Protein AF-A0A4Y2SAS2-F1 (afdb_monomer_lite)

pLDDT: mean 81.96, std 15.81, range [32.41, 96.94]

Foldseek 3Di:
DDDDDDPDDQDFAWDWDWDQDPVVRDIDIDTQDGHHQDVHALVNVLVVVVVSCVSSVHDLLPAAADADADADRVVSNQVVNQVVCCVPPVGGYDPPDYDVVVVVVVVVD

Secondary structure (DSSP, 8-state):
----------PPEEEEEEEEETTTTEEEEEEEEEE--SS--HHHHHHHHHHHHHHTT--GGG------SSSSHHHHHHHHHHHHHHHHHS-------S-HHHHHHHH--

Structure (mmCIF, N/CA/C/O backbone):
data_AF-A0A4Y2SAS2-F1
#
_entry.id   AF-A0A4Y2SAS2-F1
#
loop_
_atom_site.group_PDB
_atom_site.id
_atom_site.type_symbol
_atom_site.label_atom_id
_atom_site.label_alt_id
_atom_site.label_comp_id
_atom_site.label_asym_id
_atom_site.label_entity_id
_atom_site.label_seq_id
_atom_site.pdbx_PDB_ins_code
_atom_site.Cartn_x
_atom_site.Cartn_y
_atom_site.Cartn_z
_atom_site.occupancy
_atom_site.B_iso_or_equiv
_atom_site.auth_seq_id
_atom_site.auth_comp_id
_atom_site.auth_asym_id
_atom_site.auth_atom_id
_atom_site.pdbx_PDB_model_num
ATOM 1 N N . MET A 1 1 ? 8.494 13.820 -27.675 1.00 32.41 1 MET A N 1
ATOM 2 C CA . MET A 1 1 ? 8.235 15.275 -27.655 1.00 32.41 1 MET A CA 1
ATOM 3 C C . MET A 1 1 ? 8.655 15.789 -26.285 1.00 32.41 1 MET A C 1
ATOM 5 O O . MET A 1 1 ? 8.103 15.349 -25.287 1.00 32.41 1 MET A O 1
ATOM 9 N N . CYS A 1 2 ? 9.729 16.574 -26.240 1.00 35.84 2 CYS A N 1
ATOM 10 C CA . CYS A 1 2 ? 10.404 17.017 -25.019 1.00 35.84 2 CYS A CA 1
ATOM 11 C C . CYS A 1 2 ? 9.508 18.022 -24.269 1.00 35.84 2 CYS A C 1
ATOM 13 O O . CYS A 1 2 ? 9.176 19.064 -24.837 1.00 35.84 2 CYS A O 1
ATOM 15 N N . ARG A 1 3 ? 9.069 17.718 -23.038 1.00 39.78 3 ARG A N 1
ATOM 16 C CA . ARG A 1 3 ? 8.361 18.700 -22.203 1.00 39.78 3 ARG A CA 1
ATOM 17 C C . ARG A 1 3 ? 9.395 19.616 -21.551 1.00 39.78 3 ARG A C 1
ATOM 19 O O . ARG A 1 3 ? 10.254 19.171 -20.802 1.00 39.78 3 ARG A O 1
ATOM 26 N N . SER A 1 4 ? 9.287 20.887 -21.921 1.00 39.34 4 SER A N 1
ATOM 27 C CA . SER A 1 4 ? 9.983 22.049 -21.376 1.00 39.34 4 SER A CA 1
ATOM 28 C C . SER A 1 4 ? 10.043 22.021 -19.844 1.00 39.34 4 SER A C 1
ATOM 30 O O . SER A 1 4 ? 9.022 21.832 -19.183 1.00 39.34 4 SER A O 1
ATOM 32 N N . LEU A 1 5 ? 11.255 22.218 -19.315 1.00 47.59 5 LEU A N 1
ATOM 33 C CA . LEU A 1 5 ? 11.552 22.447 -17.904 1.00 47.59 5 LEU A CA 1
ATOM 34 C C . LEU A 1 5 ? 10.878 23.752 -17.461 1.00 47.59 5 LEU A C 1
ATOM 36 O O . LEU A 1 5 ? 11.395 24.842 -17.707 1.00 47.59 5 LEU A O 1
ATOM 40 N N . ARG A 1 6 ? 9.712 23.645 -16.822 1.00 41.38 6 ARG A N 1
ATOM 41 C CA . ARG A 1 6 ? 9.220 24.697 -15.932 1.00 41.38 6 ARG A CA 1
ATOM 42 C C . ARG A 1 6 ? 9.882 24.500 -14.571 1.00 41.38 6 ARG A C 1
ATOM 44 O O . ARG A 1 6 ? 9.979 23.373 -14.097 1.00 41.38 6 ARG A O 1
ATOM 51 N N . ASN A 1 7 ? 10.340 25.599 -13.973 1.00 42.47 7 ASN A N 1
ATOM 52 C CA . ASN A 1 7 ? 10.694 25.707 -12.554 1.00 42.47 7 ASN A CA 1
ATOM 53 C C . ASN A 1 7 ? 9.432 25.483 -11.699 1.00 42.47 7 ASN A C 1
ATOM 55 O O . ASN A 1 7 ? 8.890 26.416 -11.112 1.00 42.47 7 ASN A O 1
ATOM 59 N N . GLU A 1 8 ? 8.922 24.261 -11.690 1.00 46.88 8 GLU A N 1
ATOM 60 C CA . GLU A 1 8 ? 7.889 23.801 -10.772 1.00 46.88 8 GLU A CA 1
ATOM 61 C C . GLU A 1 8 ? 8.618 23.046 -9.658 1.00 46.88 8 GLU A C 1
ATOM 63 O O . GLU A 1 8 ? 9.497 22.222 -9.926 1.00 46.88 8 GLU A O 1
ATOM 68 N N . SER A 1 9 ? 8.319 23.377 -8.401 1.00 53.09 9 SER A N 1
ATOM 69 C CA . SER A 1 9 ? 8.671 22.509 -7.281 1.00 53.09 9 SER A CA 1
ATOM 70 C C . SER A 1 9 ? 8.198 21.101 -7.628 1.00 53.09 9 SER A C 1
ATOM 72 O O . SER A 1 9 ? 7.032 20.909 -7.959 1.00 53.09 9 SER A O 1
ATOM 74 N N . VAL A 1 10 ? 9.112 20.132 -7.638 1.00 61.19 10 VAL A N 1
ATOM 75 C CA . VAL A 1 10 ? 8.725 18.736 -7.838 1.00 61.19 10 VAL A CA 1
ATOM 76 C C . VAL A 1 10 ? 7.971 18.329 -6.579 1.00 61.19 10 VAL A C 1
ATOM 78 O O . VAL A 1 10 ? 8.577 18.220 -5.513 1.00 61.19 10 VAL A O 1
ATOM 81 N N . ASP A 1 11 ? 6.653 18.198 -6.692 1.00 73.88 11 ASP A N 1
ATOM 82 C CA . ASP A 1 11 ? 5.816 17.769 -5.580 1.00 73.88 11 ASP A CA 1
ATOM 83 C C . ASP A 1 11 ? 6.041 16.269 -5.322 1.00 73.88 11 ASP A C 1
ATOM 85 O O . ASP A 1 11 ? 6.138 15.491 -6.276 1.00 73.88 11 ASP A O 1
ATOM 89 N N . PRO A 1 12 ? 6.157 15.844 -4.053 1.00 82.00 12 PRO A N 1
ATOM 90 C CA . PRO A 1 12 ? 6.385 14.447 -3.710 1.00 82.00 12 PRO A CA 1
ATOM 91 C C . PRO A 1 12 ? 5.161 13.588 -4.042 1.00 82.00 12 PRO A C 1
ATOM 93 O O . PRO A 1 12 ? 4.017 14.018 -3.883 1.00 82.00 12 PRO A O 1
ATOM 96 N N . ASP A 1 13 ? 5.399 12.339 -4.436 1.00 84.12 13 ASP A N 1
ATOM 97 C CA . ASP A 1 13 ? 4.346 11.390 -4.776 1.00 84.12 13 ASP A CA 1
ATOM 98 C C . ASP A 1 13 ? 3.534 11.024 -3.525 1.00 84.12 13 ASP A C 1
ATOM 100 O O . ASP A 1 13 ? 4.096 10.495 -2.555 1.00 84.12 13 ASP A O 1
ATOM 104 N N . PRO A 1 14 ? 2.216 11.292 -3.501 1.00 87.69 14 PRO A N 1
ATOM 105 C CA . PRO A 1 14 ? 1.410 11.078 -2.315 1.00 87.69 14 PRO A CA 1
ATOM 106 C C . PRO A 1 14 ? 1.008 9.609 -2.167 1.00 87.69 14 PRO A C 1
ATOM 108 O O . PRO A 1 14 ? 0.551 8.942 -3.096 1.00 87.69 14 PRO A O 1
ATOM 111 N N . ILE A 1 15 ? 1.097 9.120 -0.938 1.00 88.88 15 ILE A N 1
ATOM 112 C CA . ILE A 1 15 ? 0.632 7.806 -0.520 1.00 88.88 15 ILE A CA 1
ATOM 113 C C . ILE A 1 15 ? -0.680 8.001 0.235 1.00 88.88 15 ILE A C 1
ATOM 115 O O . ILE A 1 15 ? -0.786 8.767 1.199 1.00 88.88 15 ILE A O 1
ATOM 119 N N . HIS A 1 16 ? -1.697 7.273 -0.211 1.00 91.38 16 HIS A N 1
ATOM 120 C CA . HIS A 1 16 ? -3.029 7.292 0.372 1.00 91.38 16 HIS A CA 1
ATOM 121 C C . HIS A 1 16 ? -3.465 5.892 0.782 1.00 91.38 16 HIS A C 1
ATOM 123 O O . HIS A 1 16 ? -3.176 4.910 0.096 1.00 91.38 16 HIS A O 1
ATOM 129 N N . VAL A 1 17 ? -4.262 5.819 1.843 1.00 92.44 17 VAL A N 1
ATOM 130 C CA . VAL A 1 17 ? -5.016 4.615 2.199 1.00 92.44 17 VAL A CA 1
ATOM 131 C C . VAL A 1 17 ? -6.488 4.820 1.906 1.00 92.44 17 VAL A C 1
ATOM 133 O O . VAL A 1 17 ? -7.024 5.915 2.075 1.00 92.44 17 VAL A O 1
ATOM 136 N N . ARG A 1 18 ? -7.140 3.752 1.448 1.00 93.38 18 ARG A N 1
ATOM 137 C CA . ARG A 1 18 ? -8.584 3.711 1.240 1.00 93.38 18 ARG A CA 1
ATOM 138 C C . ARG A 1 18 ? -9.200 2.618 2.080 1.00 93.38 18 ARG A C 1
ATOM 140 O O . ARG A 1 18 ? -8.688 1.502 2.104 1.00 93.38 18 ARG A O 1
ATOM 147 N N . PHE A 1 19 ? -10.302 2.943 2.734 1.00 93.31 19 PHE A N 1
ATOM 148 C CA . PHE A 1 19 ? -11.031 2.019 3.587 1.00 93.31 19 PHE A CA 1
ATOM 149 C C . PHE A 1 19 ? -12.526 2.326 3.545 1.00 93.31 19 PHE A C 1
ATOM 151 O O . PHE A 1 19 ? -12.947 3.421 3.173 1.00 93.31 19 PHE A O 1
ATOM 158 N N . TRP A 1 20 ? -13.326 1.330 3.905 1.00 95.06 20 TRP A N 1
ATOM 159 C CA . TRP A 1 20 ? -14.757 1.499 4.104 1.00 95.06 20 TRP A CA 1
ATOM 160 C C . TRP A 1 20 ? -15.010 2.110 5.485 1.00 95.06 20 TRP A C 1
ATOM 162 O O . TRP A 1 20 ? -14.612 1.519 6.491 1.00 95.06 20 TRP A O 1
ATOM 172 N N . ASN A 1 21 ? -15.644 3.281 5.542 1.00 95.25 21 ASN A N 1
ATOM 173 C CA . ASN A 1 21 ? -16.072 3.902 6.790 1.00 95.25 21 ASN A CA 1
ATOM 174 C C . ASN A 1 21 ? -17.513 3.466 7.094 1.00 95.25 21 ASN A C 1
ATOM 176 O O . ASN A 1 21 ? -18.449 3.864 6.403 1.00 95.25 21 ASN A O 1
ATOM 180 N N . CYS A 1 22 ? -17.690 2.649 8.135 1.00 96.00 22 CYS A N 1
ATOM 181 C CA . CYS A 1 22 ? -19.001 2.127 8.519 1.00 96.00 22 CYS A CA 1
ATOM 182 C C . CYS A 1 22 ? -19.955 3.198 9.066 1.00 96.00 22 CYS A C 1
ATOM 184 O O . CYS A 1 22 ? -21.163 3.034 8.942 1.00 96.00 22 CYS A O 1
ATOM 186 N N . GLU A 1 23 ? -19.437 4.266 9.673 1.00 96.94 23 GLU A N 1
ATOM 187 C CA . GLU A 1 23 ? -20.258 5.330 10.266 1.00 96.94 23 GLU A CA 1
ATOM 188 C C . GLU A 1 23 ? -20.874 6.217 9.184 1.00 96.94 23 GLU A C 1
ATOM 190 O O . GLU A 1 23 ? -22.044 6.582 9.262 1.00 96.94 23 GLU A O 1
ATOM 195 N N . LEU A 1 24 ? -20.089 6.522 8.151 1.00 96.62 24 LEU A N 1
ATOM 196 C CA . LEU A 1 24 ? -20.512 7.350 7.021 1.00 96.62 24 LEU A CA 1
ATOM 197 C C . LEU A 1 24 ? -21.089 6.527 5.859 1.00 96.62 24 LEU A C 1
ATOM 199 O O . LEU A 1 24 ? -21.666 7.092 4.935 1.00 96.62 24 LEU A O 1
ATOM 203 N N . ASN A 1 25 ? -20.963 5.197 5.919 1.00 96.06 25 ASN A N 1
ATOM 204 C CA . ASN A 1 25 ? -21.408 4.252 4.894 1.00 96.06 25 ASN A CA 1
ATOM 205 C C . ASN A 1 25 ? -20.828 4.563 3.497 1.00 96.06 25 ASN A C 1
ATOM 207 O O . ASN A 1 25 ? -21.524 4.501 2.482 1.00 96.06 25 ASN A O 1
ATOM 211 N N . GLU A 1 26 ? -19.540 4.909 3.451 1.00 96.81 26 GLU A N 1
ATOM 212 C CA . GLU A 1 26 ? -18.840 5.318 2.230 1.00 96.81 26 GLU A CA 1
ATOM 213 C C . GLU A 1 26 ? -17.370 4.872 2.216 1.00 96.81 26 GLU A C 1
ATOM 215 O O . GLU A 1 26 ? -16.777 4.525 3.242 1.00 96.81 26 GLU A O 1
ATOM 220 N N . ILE A 1 27 ? -16.751 4.906 1.032 1.00 94.38 27 ILE A N 1
ATOM 221 C CA . ILE A 1 27 ? -15.300 4.735 0.898 1.00 94.38 27 ILE A CA 1
ATOM 222 C C . ILE A 1 27 ? -14.628 6.062 1.224 1.00 94.38 27 ILE A C 1
ATOM 224 O O . ILE A 1 27 ? -14.862 7.059 0.545 1.00 94.38 27 ILE A O 1
ATOM 228 N N . GLN A 1 28 ? -13.710 6.040 2.183 1.00 95.69 28 GLN A N 1
ATOM 229 C CA . GLN A 1 28 ? -12.862 7.183 2.487 1.00 95.69 28 GLN A CA 1
ATOM 230 C C . GLN A 1 28 ? -11.442 6.976 1.987 1.00 95.69 28 GLN A C 1
ATOM 232 O O . GLN A 1 28 ? -10.940 5.852 1.899 1.00 95.69 28 GLN A O 1
ATOM 237 N N . GLN A 1 29 ? -10.798 8.090 1.652 1.00 94.00 29 GLN A N 1
ATOM 238 C CA . GLN A 1 29 ? -9.392 8.147 1.291 1.00 94.00 29 GLN A CA 1
ATOM 239 C C . GLN A 1 29 ? -8.679 9.118 2.227 1.00 94.00 29 GLN A C 1
ATOM 241 O O . GLN A 1 29 ? -9.065 10.279 2.333 1.00 94.00 29 GLN A O 1
ATOM 246 N N . SER A 1 30 ? -7.611 8.653 2.866 1.00 93.12 30 SER A N 1
ATOM 247 C CA . SER A 1 30 ? -6.798 9.467 3.767 1.00 93.12 30 SER A CA 1
ATOM 248 C C . SER A 1 30 ? -5.361 9.511 3.274 1.00 93.12 30 SER A C 1
ATOM 250 O O . SER A 1 30 ? -4.794 8.498 2.867 1.00 93.12 30 SER A O 1
ATOM 252 N N . TYR A 1 31 ? -4.782 10.707 3.278 1.00 92.44 31 TYR A N 1
ATOM 253 C CA . TYR A 1 31 ? -3.362 10.917 3.027 1.00 92.44 31 TYR A CA 1
ATOM 254 C C . TYR A 1 31 ? -2.537 10.402 4.210 1.00 92.44 31 TYR A C 1
ATOM 256 O O . TYR A 1 31 ? -2.872 10.690 5.358 1.00 92.44 31 TYR A O 1
ATOM 264 N N . VAL A 1 32 ? -1.478 9.638 3.932 1.00 91.50 32 VAL A N 1
ATOM 265 C CA . VAL A 1 32 ? -0.604 9.058 4.972 1.00 91.50 32 VAL A CA 1
ATOM 266 C C . VAL A 1 32 ? 0.849 9.516 4.871 1.00 91.50 32 VAL A C 1
ATOM 268 O O . VAL A 1 32 ? 1.628 9.302 5.797 1.00 91.50 32 VAL A O 1
ATOM 271 N N . GLY A 1 33 ? 1.224 10.160 3.771 1.00 89.94 33 GLY A N 1
ATOM 272 C CA . GLY A 1 33 ? 2.559 10.701 3.560 1.00 89.94 33 GLY A CA 1
ATOM 273 C C . GLY A 1 33 ? 2.864 10.849 2.080 1.00 89.94 33 GLY A C 1
ATOM 274 O O . GLY A 1 33 ? 2.049 10.493 1.235 1.00 89.94 33 GLY A O 1
ATOM 275 N N . SER A 1 34 ? 4.039 11.372 1.773 1.00 88.25 34 SER A N 1
ATOM 276 C CA . SER A 1 34 ? 4.504 11.576 0.409 1.00 88.25 34 SER A CA 1
ATOM 277 C C . SER A 1 34 ? 6.010 11.396 0.374 1.00 88.25 34 SER A C 1
ATOM 279 O O . SER A 1 34 ? 6.684 11.798 1.324 1.00 88.25 34 SER A O 1
ATOM 281 N N . GLU A 1 35 ? 6.540 10.850 -0.711 1.00 83.69 35 GLU A N 1
ATOM 282 C CA . GLU A 1 35 ? 7.980 10.654 -0.882 1.00 83.69 35 GLU A CA 1
ATOM 283 C C . GLU A 1 35 ? 8.401 11.100 -2.285 1.00 83.69 35 GLU A C 1
ATOM 285 O O . GLU A 1 35 ? 7.627 11.023 -3.234 1.00 83.69 35 GLU A O 1
ATOM 290 N N . MET A 1 36 ? 9.629 11.598 -2.426 1.00 81.00 36 MET A N 1
ATOM 291 C CA . MET A 1 36 ? 10.155 12.029 -3.725 1.00 81.00 36 MET A CA 1
ATOM 292 C C . MET A 1 36 ? 10.630 10.805 -4.512 1.00 81.00 36 MET A C 1
ATOM 294 O O . MET A 1 36 ? 11.769 10.357 -4.346 1.00 81.00 36 MET A O 1
ATOM 298 N N . LEU A 1 37 ? 9.767 10.241 -5.359 1.00 75.31 37 LEU A N 1
ATOM 299 C CA . LEU A 1 37 ? 10.068 9.028 -6.115 1.00 75.31 37 LEU A CA 1
ATOM 300 C C . LEU A 1 37 ? 10.567 9.405 -7.516 1.00 75.31 37 LEU A C 1
ATOM 302 O O . LEU A 1 37 ? 9.848 9.314 -8.502 1.00 75.31 37 LEU A O 1
ATOM 306 N N . PHE A 1 38 ? 11.827 9.845 -7.604 1.00 77.50 38 PHE A N 1
ATOM 307 C CA . PHE A 1 38 ? 12.481 10.170 -8.880 1.00 77.50 38 PHE A CA 1
ATOM 308 C C . PHE A 1 38 ? 12.733 8.906 -9.736 1.00 77.50 38 PHE A C 1
ATOM 310 O O . PHE A 1 38 ? 11.819 8.207 -10.159 1.00 77.50 38 PHE A O 1
ATOM 317 N N . HIS A 1 39 ? 13.995 8.541 -9.981 1.00 78.00 39 HIS A N 1
ATOM 318 C CA . HIS A 1 39 ? 14.367 7.252 -10.572 1.00 78.00 39 HIS A CA 1
ATOM 319 C C . HIS A 1 39 ? 14.248 6.112 -9.545 1.00 78.00 39 HIS A C 1
ATOM 321 O O . HIS A 1 39 ? 15.170 5.318 -9.376 1.00 78.00 39 HIS A O 1
ATOM 327 N N . ALA A 1 40 ? 13.125 6.071 -8.825 1.00 81.88 40 ALA A N 1
ATOM 328 C CA . ALA A 1 40 ? 12.888 5.141 -7.739 1.00 81.88 40 ALA A CA 1
ATOM 329 C C . ALA A 1 40 ? 12.790 3.706 -8.267 1.00 81.88 40 ALA A C 1
ATOM 331 O O . ALA A 1 40 ? 12.048 3.394 -9.204 1.00 81.88 40 ALA A O 1
ATOM 332 N N . THR A 1 41 ? 13.544 2.814 -7.638 1.00 88.31 41 THR A N 1
ATOM 333 C CA . THR A 1 41 ? 13.411 1.378 -7.837 1.00 88.31 41 THR A CA 1
ATOM 334 C C . THR A 1 41 ? 12.192 0.855 -7.081 1.00 88.31 41 THR A C 1
ATOM 336 O O . THR A 1 41 ? 11.645 1.502 -6.189 1.00 88.31 41 THR A O 1
ATOM 339 N N . ALA A 1 42 ? 11.779 -0.375 -7.384 1.00 88.00 42 ALA A N 1
ATOM 340 C CA . ALA A 1 42 ? 10.689 -1.002 -6.646 1.00 88.00 42 ALA A CA 1
ATOM 341 C C . ALA A 1 42 ? 10.990 -1.164 -5.138 1.00 88.00 42 ALA A C 1
ATOM 343 O O . ALA A 1 42 ? 10.063 -1.143 -4.332 1.00 88.00 42 ALA A O 1
ATOM 344 N N . SER A 1 43 ? 12.269 -1.286 -4.761 1.00 89.94 43 SER A N 1
ATOM 345 C CA . SER A 1 43 ? 12.698 -1.357 -3.358 1.00 89.94 43 SER A CA 1
ATOM 346 C C . SER A 1 43 ? 12.592 -0.005 -2.648 1.00 89.94 43 SER A C 1
ATOM 348 O O . SER A 1 43 ? 12.260 0.041 -1.462 1.00 89.94 43 SER A O 1
ATOM 350 N N . ASP A 1 44 ? 12.851 1.092 -3.363 1.00 90.12 44 ASP A N 1
ATOM 351 C CA . ASP A 1 44 ? 12.716 2.445 -2.812 1.00 90.12 44 ASP A CA 1
ATOM 352 C C . ASP A 1 44 ? 11.245 2.745 -2.507 1.00 90.12 44 ASP A C 1
ATOM 354 O O . ASP A 1 44 ? 10.913 3.227 -1.426 1.00 90.12 44 ASP A O 1
ATOM 358 N N . ILE A 1 45 ? 10.349 2.359 -3.420 1.00 88.88 45 ILE A N 1
ATOM 359 C CA . ILE A 1 45 ? 8.899 2.527 -3.257 1.00 88.88 45 ILE A CA 1
ATOM 360 C C . ILE A 1 45 ? 8.365 1.661 -2.104 1.00 88.88 45 ILE A C 1
ATOM 362 O O . ILE A 1 45 ? 7.585 2.142 -1.286 1.00 88.88 45 ILE A O 1
ATOM 366 N N . ASP A 1 46 ? 8.796 0.401 -1.994 1.00 91.94 46 ASP A N 1
ATOM 367 C CA . ASP A 1 46 ? 8.454 -0.470 -0.857 1.00 91.94 46 ASP A CA 1
ATOM 368 C C . ASP A 1 46 ? 8.878 0.161 0.486 1.00 91.94 46 ASP A C 1
ATOM 370 O O . ASP A 1 46 ? 8.087 0.228 1.431 1.00 91.94 46 ASP A O 1
ATOM 374 N N . SER A 1 47 ? 10.087 0.723 0.543 1.00 92.06 47 SER A N 1
ATOM 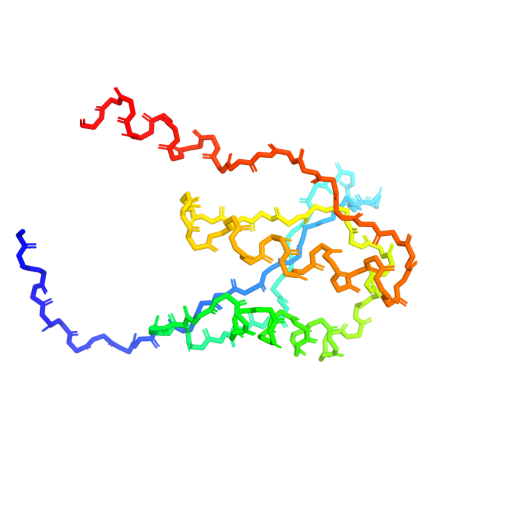375 C CA . SER A 1 47 ? 10.619 1.388 1.740 1.00 92.06 47 SER A CA 1
ATOM 376 C C . SER A 1 47 ? 9.852 2.669 2.091 1.00 92.06 47 SER A C 1
ATOM 378 O O . SER A 1 47 ? 9.560 2.915 3.268 1.00 92.06 47 SER A O 1
ATOM 380 N N . ALA A 1 48 ? 9.482 3.460 1.081 1.00 90.94 48 ALA A N 1
ATOM 381 C CA . ALA A 1 48 ? 8.636 4.644 1.213 1.00 90.94 48 ALA A CA 1
ATOM 382 C C . ALA A 1 48 ? 7.264 4.291 1.809 1.00 90.94 48 ALA A C 1
ATOM 384 O O . ALA A 1 48 ? 6.859 4.862 2.825 1.00 90.94 48 ALA A O 1
ATOM 385 N N . ILE A 1 49 ? 6.590 3.275 1.255 1.00 90.94 49 ILE A N 1
ATOM 386 C CA . ILE A 1 49 ? 5.297 2.791 1.761 1.00 90.94 49 ILE A CA 1
ATOM 387 C C . ILE A 1 49 ? 5.423 2.368 3.224 1.00 90.94 49 ILE A C 1
ATOM 389 O O . ILE A 1 49 ? 4.645 2.818 4.064 1.00 90.94 49 ILE A O 1
ATOM 393 N N . MET A 1 50 ? 6.421 1.548 3.560 1.00 92.81 50 MET A N 1
ATOM 394 C CA . MET A 1 50 ? 6.619 1.072 4.932 1.00 92.81 50 MET A CA 1
ATOM 395 C C . MET A 1 50 ? 6.899 2.211 5.912 1.00 92.81 50 MET A C 1
ATOM 397 O O . MET A 1 50 ? 6.421 2.184 7.048 1.00 92.81 50 MET A O 1
ATOM 401 N N . THR A 1 51 ? 7.637 3.230 5.477 1.00 92.81 51 THR A N 1
ATOM 402 C CA . THR A 1 51 ? 7.896 4.431 6.274 1.00 92.81 51 THR A CA 1
ATOM 403 C C . THR A 1 51 ? 6.601 5.188 6.561 1.00 92.81 51 THR A C 1
ATOM 405 O O . THR A 1 51 ? 6.337 5.514 7.719 1.00 92.81 51 THR A O 1
ATOM 408 N N . CYS A 1 52 ? 5.753 5.407 5.553 1.00 91.44 52 CYS A N 1
ATOM 409 C CA . CYS A 1 52 ? 4.449 6.050 5.732 1.00 91.44 52 CYS A CA 1
ATOM 410 C C . CYS A 1 52 ? 3.507 5.226 6.616 1.00 91.44 52 CYS A C 1
ATOM 412 O O . CYS A 1 52 ? 2.904 5.772 7.537 1.00 91.44 52 CYS A O 1
ATOM 414 N N . MET A 1 53 ? 3.433 3.910 6.408 1.00 91.69 53 MET A N 1
ATOM 415 C CA . MET A 1 53 ? 2.605 3.011 7.221 1.00 91.69 53 MET A CA 1
ATOM 416 C C . MET A 1 53 ? 3.015 3.038 8.697 1.00 91.69 53 MET A C 1
ATOM 418 O O . MET A 1 53 ? 2.155 3.133 9.573 1.00 91.69 53 MET A O 1
ATOM 422 N N . LYS A 1 54 ? 4.327 3.020 8.979 1.00 92.00 54 LYS A N 1
ATOM 423 C CA . LYS A 1 54 ? 4.864 3.133 10.343 1.00 92.00 54 LYS A CA 1
ATOM 424 C C . LYS A 1 54 ? 4.568 4.499 10.959 1.00 92.00 54 LYS A C 1
ATOM 426 O O . LYS A 1 54 ? 4.082 4.549 12.084 1.00 92.00 54 LYS A O 1
ATOM 431 N N . LYS A 1 55 ? 4.809 5.595 10.228 1.00 91.56 55 LYS A N 1
ATOM 432 C CA . LYS A 1 55 ? 4.517 6.967 10.692 1.00 91.56 55 LYS A CA 1
ATOM 433 C C . LYS A 1 55 ? 3.031 7.158 11.015 1.00 91.56 55 LYS A C 1
ATOM 435 O O . LYS A 1 55 ? 2.707 7.786 12.015 1.00 91.56 55 LYS A O 1
ATOM 440 N N . ALA A 1 56 ? 2.143 6.584 10.205 1.00 90.00 56 ALA A N 1
ATOM 441 C CA . ALA A 1 56 ? 0.696 6.639 10.402 1.00 90.00 56 ALA A CA 1
ATOM 442 C C . ALA A 1 56 ? 0.164 5.610 11.423 1.00 90.00 56 ALA A C 1
ATOM 444 O O . ALA A 1 56 ? -1.042 5.553 11.655 1.00 90.00 56 ALA A O 1
ATOM 445 N N . ASN A 1 57 ? 1.039 4.791 12.025 1.00 92.56 57 ASN A N 1
ATOM 446 C CA . ASN A 1 57 ? 0.688 3.706 12.946 1.00 92.56 57 ASN A CA 1
ATOM 447 C C . ASN A 1 57 ? -0.383 2.747 12.380 1.00 92.56 57 ASN A C 1
ATOM 449 O O . ASN A 1 57 ? -1.295 2.302 13.082 1.00 92.56 57 ASN A O 1
ATOM 453 N N . LEU A 1 58 ? -0.293 2.451 11.081 1.00 91.94 58 LEU A N 1
ATOM 454 C CA . LEU A 1 58 ? -1.262 1.617 10.381 1.00 91.94 58 LEU A CA 1
ATOM 455 C C . LEU A 1 58 ? -0.838 0.139 10.402 1.00 91.94 58 LEU A C 1
ATOM 457 O O . LEU A 1 58 ? 0.287 -0.192 10.020 1.00 91.94 58 LEU A O 1
ATOM 461 N N . PRO A 1 59 ? -1.732 -0.784 10.800 1.00 91.69 59 PRO A N 1
ATOM 462 C CA . PRO A 1 59 ? -1.394 -2.197 10.900 1.00 91.69 59 PRO A CA 1
ATOM 463 C C . PRO A 1 59 ? -1.315 -2.857 9.517 1.00 91.69 59 PRO A C 1
ATOM 465 O O . PRO A 1 59 ? -2.320 -2.962 8.814 1.00 91.69 59 PRO A O 1
ATOM 468 N N . LEU A 1 60 ? -0.143 -3.399 9.174 1.00 91.50 60 LEU A N 1
ATOM 469 C CA . LEU A 1 60 ? 0.101 -4.106 7.906 1.00 91.50 60 LEU A CA 1
ATOM 470 C C . LEU A 1 60 ? -0.855 -5.284 7.681 1.00 91.50 60 LEU A C 1
ATOM 472 O O . LEU A 1 60 ? -1.334 -5.478 6.572 1.00 91.50 60 LEU A O 1
ATOM 476 N N . LYS A 1 61 ? -1.219 -5.999 8.753 1.00 92.62 61 LYS A N 1
ATOM 477 C CA . LYS A 1 61 ? -2.212 -7.090 8.750 1.00 92.62 61 LYS A CA 1
ATOM 478 C C . LYS A 1 61 ? -3.569 -6.696 8.144 1.00 92.62 61 LYS A C 1
ATOM 480 O O . LYS A 1 61 ? -4.325 -7.561 7.727 1.00 92.62 61 LYS A O 1
ATOM 485 N N . LYS A 1 62 ? -3.933 -5.410 8.158 1.00 91.00 62 LYS A N 1
ATOM 486 C CA . LYS A 1 62 ? -5.221 -4.942 7.622 1.00 91.00 62 LYS A CA 1
ATOM 487 C C . LYS A 1 62 ? -5.132 -4.482 6.163 1.00 91.00 62 LYS A C 1
ATOM 489 O O . LYS A 1 62 ? -6.130 -4.010 5.624 1.00 91.00 62 LYS A O 1
ATOM 494 N N . LEU A 1 63 ? -3.963 -4.581 5.528 1.00 92.19 63 LEU A N 1
ATOM 495 C CA . LEU A 1 63 ? -3.803 -4.251 4.118 1.00 92.19 63 LEU A CA 1
ATOM 496 C C . LEU A 1 63 ? -4.336 -5.383 3.243 1.00 92.19 63 LEU A C 1
ATOM 498 O O . LEU A 1 63 ? -3.862 -6.509 3.319 1.00 92.19 63 LEU A O 1
ATOM 502 N N . LEU A 1 64 ? -5.295 -5.056 2.378 1.00 90.62 64 LEU A N 1
ATOM 503 C CA . LEU A 1 64 ? -5.906 -6.027 1.470 1.00 90.62 64 LEU A CA 1
ATOM 504 C C . LEU A 1 64 ? -5.390 -5.898 0.0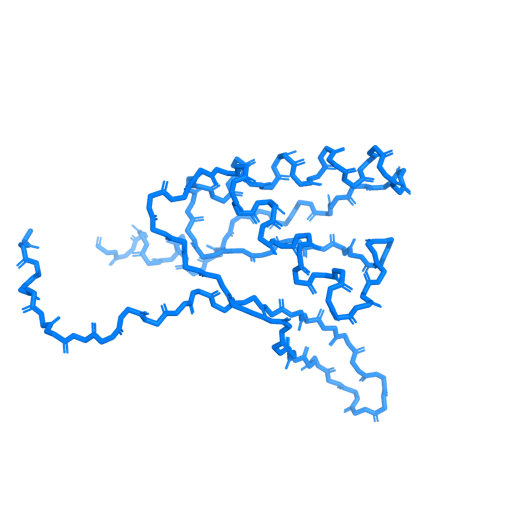32 1.00 90.62 64 LEU A C 1
ATOM 506 O O . LEU A 1 64 ? -5.135 -6.897 -0.632 1.00 90.62 64 LEU A O 1
ATOM 510 N N . ILE A 1 65 ? -5.272 -4.666 -0.474 1.00 88.25 65 ILE A N 1
ATOM 511 C CA . ILE A 1 65 ? -5.003 -4.382 -1.890 1.00 88.25 65 ILE A CA 1
ATOM 512 C C . ILE A 1 65 ? -3.968 -3.264 -2.001 1.00 88.25 65 ILE A C 1
ATOM 514 O O . ILE A 1 65 ? -4.091 -2.230 -1.345 1.00 88.25 65 ILE A O 1
ATOM 518 N N . PHE A 1 66 ? -3.009 -3.434 -2.909 1.00 87.25 66 PHE A N 1
ATOM 519 C CA . PHE A 1 66 ? -2.135 -2.363 -3.381 1.00 87.25 66 PHE A CA 1
ATOM 520 C C . PHE A 1 66 ? -2.635 -1.848 -4.731 1.00 87.25 66 PHE A C 1
ATOM 522 O O . PHE A 1 66 ? -2.834 -2.629 -5.663 1.00 87.25 66 PHE A O 1
ATOM 529 N N . ARG A 1 67 ? -2.847 -0.533 -4.848 1.00 80.94 67 ARG A N 1
ATOM 530 C CA . ARG A 1 67 ? -3.226 0.112 -6.113 1.00 80.94 67 ARG A CA 1
ATOM 531 C C . ARG A 1 67 ? -2.194 1.161 -6.474 1.00 80.94 67 ARG A C 1
ATOM 533 O O . ARG A 1 67 ? -1.846 1.978 -5.632 1.00 80.94 67 ARG A O 1
ATOM 540 N N . SER A 1 68 ? -1.768 1.157 -7.730 1.00 73.50 68 SER A N 1
ATOM 541 C CA . SER A 1 68 ? -0.844 2.152 -8.258 1.00 73.50 68 SER A CA 1
ATOM 542 C C . SER A 1 68 ? -1.164 2.483 -9.718 1.00 73.50 68 SER A C 1
ATOM 544 O O . SER A 1 68 ? -1.809 1.701 -10.429 1.00 73.50 68 SER A O 1
ATOM 546 N N . GLU A 1 69 ? -0.742 3.666 -10.149 1.00 65.69 69 GLU A N 1
ATOM 547 C CA . GLU A 1 69 ? -0.981 4.230 -11.473 1.00 65.69 69 GLU A CA 1
ATOM 548 C C . GLU A 1 69 ? 0.208 3.890 -12.391 1.00 65.69 69 GLU A C 1
ATOM 550 O O . GLU A 1 69 ? 1.324 4.344 -12.173 1.00 65.69 69 GLU A O 1
ATOM 555 N N . GLY A 1 70 ? 0.013 2.975 -13.353 1.00 60.59 70 GLY A N 1
ATOM 556 C CA . GLY A 1 70 ? 1.029 2.574 -14.345 1.00 60.59 70 GLY A CA 1
ATOM 557 C C . GLY A 1 70 ? 1.345 1.061 -14.393 1.00 60.59 70 GLY A C 1
ATOM 558 O O . GLY A 1 70 ? 1.176 0.355 -13.401 1.00 60.59 70 GLY A O 1
ATOM 559 N N . PRO A 1 71 ? 1.774 0.490 -15.535 1.00 56.84 71 PRO A N 1
ATOM 560 C CA . PRO A 1 71 ? 1.829 -0.971 -15.697 1.00 56.84 71 PRO A CA 1
ATOM 561 C C . PRO A 1 71 ? 3.141 -1.671 -15.290 1.00 56.84 71 PRO A C 1
ATOM 563 O O . PRO A 1 71 ? 3.080 -2.840 -14.907 1.00 56.84 71 PRO A O 1
ATOM 566 N N . ASN A 1 72 ? 4.316 -1.030 -15.377 1.00 56.88 72 ASN A N 1
ATOM 567 C CA . ASN A 1 72 ? 5.601 -1.755 -15.285 1.00 56.88 72 ASN A CA 1
ATOM 568 C C . ASN A 1 72 ? 6.280 -1.674 -13.911 1.00 56.88 72 ASN A C 1
ATOM 570 O O . ASN A 1 72 ? 6.530 -2.714 -13.303 1.00 56.88 72 ASN A O 1
ATOM 574 N N . VAL A 1 73 ? 6.517 -0.469 -13.383 1.00 60.34 73 VAL A N 1
ATOM 575 C CA . VAL A 1 73 ? 7.115 -0.277 -12.044 1.00 60.34 73 VAL A CA 1
ATOM 576 C C . VAL A 1 73 ? 6.234 -0.912 -10.959 1.00 60.34 73 VAL A C 1
ATOM 578 O O . VAL A 1 73 ? 6.712 -1.591 -10.053 1.00 60.34 73 VAL A O 1
ATOM 581 N N . ASN A 1 74 ? 4.918 -0.835 -11.140 1.00 72.19 74 ASN A N 1
ATOM 582 C CA . ASN A 1 74 ? 3.938 -1.271 -10.151 1.00 72.19 74 ASN A CA 1
ATOM 583 C C . ASN A 1 74 ? 3.849 -2.787 -9.964 1.00 72.19 74 ASN A C 1
ATOM 585 O O . ASN A 1 74 ? 3.513 -3.245 -8.875 1.00 72.19 74 ASN A O 1
ATOM 589 N N . LYS A 1 75 ? 4.201 -3.586 -10.980 1.00 81.88 75 LYS A N 1
ATOM 590 C CA . LYS A 1 75 ? 4.239 -5.052 -10.845 1.00 81.88 75 LYS A CA 1
ATOM 591 C C . LYS A 1 75 ? 5.417 -5.511 -9.991 1.00 81.88 75 LYS A C 1
ATOM 593 O O . LYS A 1 75 ? 5.280 -6.473 -9.240 1.00 81.88 75 LYS A O 1
ATOM 598 N N . ALA A 1 76 ? 6.568 -4.849 -10.116 1.00 88.25 76 ALA A N 1
ATOM 599 C CA . ALA A 1 76 ? 7.743 -5.156 -9.305 1.00 88.25 76 ALA A CA 1
ATOM 600 C C . ALA A 1 76 ? 7.515 -4.759 -7.840 1.00 88.25 76 ALA A C 1
ATOM 602 O O . ALA A 1 76 ? 7.768 -5.571 -6.953 1.00 88.25 76 ALA A O 1
ATOM 603 N N . VAL A 1 77 ? 6.948 -3.568 -7.605 1.00 88.88 77 VAL A N 1
ATOM 604 C CA . VAL A 1 77 ? 6.564 -3.107 -6.259 1.00 88.88 77 VAL A CA 1
ATOM 605 C C . VAL A 1 77 ? 5.568 -4.070 -5.624 1.00 88.88 77 VAL A C 1
ATOM 607 O O . VAL A 1 77 ? 5.807 -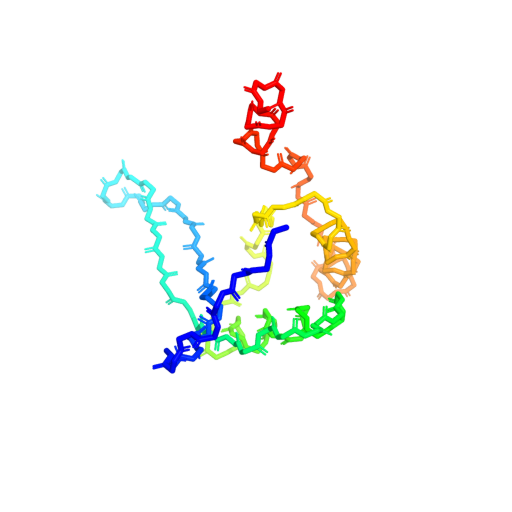4.534 -4.516 1.00 88.88 77 VAL A O 1
ATOM 610 N N . PHE A 1 78 ? 4.506 -4.448 -6.349 1.00 90.38 78 PHE A N 1
ATOM 611 C CA . PHE A 1 78 ? 3.524 -5.411 -5.850 1.00 90.38 78 PHE A CA 1
ATOM 612 C C . PHE A 1 78 ? 4.186 -6.717 -5.403 1.00 90.38 78 PHE A C 1
ATOM 614 O O . PHE A 1 78 ? 3.906 -7.189 -4.311 1.00 90.38 78 PHE A O 1
ATOM 621 N N . LYS A 1 79 ? 5.082 -7.296 -6.215 1.00 91.31 79 LYS A N 1
ATOM 622 C CA . LYS A 1 79 ? 5.756 -8.563 -5.882 1.00 91.31 79 LYS A CA 1
ATOM 623 C C . LYS A 1 79 ? 6.611 -8.461 -4.620 1.00 91.31 79 LYS A C 1
ATOM 625 O O . LYS A 1 79 ? 6.551 -9.356 -3.784 1.00 91.31 79 LYS A O 1
ATOM 630 N N . ILE A 1 80 ? 7.411 -7.400 -4.501 1.00 94.19 80 ILE A N 1
ATOM 631 C CA . ILE A 1 80 ? 8.286 -7.190 -3.340 1.00 94.19 80 ILE A CA 1
ATOM 632 C C . ILE A 1 80 ? 7.442 -6.971 -2.083 1.00 94.19 80 ILE A C 1
ATOM 634 O O . ILE A 1 80 ? 7.662 -7.634 -1.071 1.00 94.19 80 ILE A O 1
ATOM 638 N N . PHE A 1 81 ? 6.435 -6.105 -2.174 1.00 92.94 81 PHE A N 1
ATOM 639 C CA . PHE A 1 81 ? 5.585 -5.756 -1.044 1.00 92.94 81 PHE A CA 1
ATOM 640 C C . PHE A 1 81 ? 4.687 -6.929 -0.609 1.00 92.94 81 PHE A C 1
ATOM 642 O O . PHE A 1 81 ? 4.544 -7.195 0.579 1.00 92.94 81 PHE A O 1
ATOM 649 N N . ASP A 1 82 ? 4.142 -7.703 -1.551 1.00 94.06 82 ASP A N 1
ATOM 650 C CA . ASP A 1 82 ? 3.388 -8.931 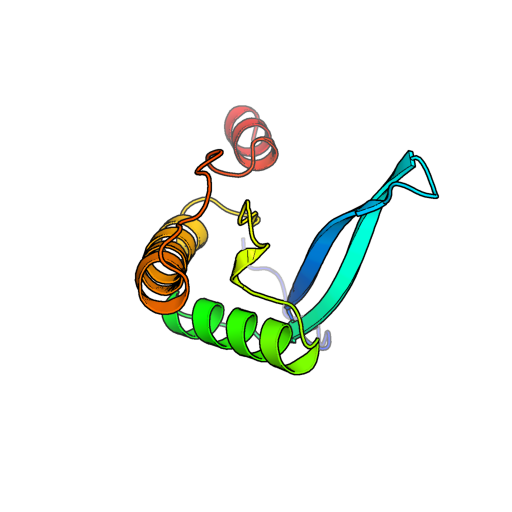-1.261 1.00 94.06 82 ASP A CA 1
ATOM 651 C C . ASP A 1 82 ? 4.260 -9.988 -0.567 1.00 94.06 82 ASP A C 1
ATOM 653 O O . ASP A 1 82 ? 3.849 -10.582 0.430 1.00 94.06 82 ASP A O 1
ATOM 657 N N . HIS A 1 83 ? 5.492 -10.192 -1.047 1.00 95.25 83 HIS A N 1
ATOM 658 C CA . HIS A 1 83 ? 6.449 -11.083 -0.391 1.00 95.25 83 HIS A CA 1
ATOM 659 C C . HIS A 1 83 ? 6.763 -10.618 1.039 1.00 95.25 83 HIS A C 1
ATOM 661 O O . HIS A 1 83 ? 6.812 -11.433 1.962 1.00 95.25 83 HIS A O 1
ATOM 667 N N . ARG A 1 84 ? 6.936 -9.307 1.239 1.00 94.56 84 ARG A N 1
ATOM 668 C CA . ARG A 1 84 ? 7.138 -8.712 2.563 1.00 94.56 84 ARG A CA 1
ATOM 669 C C . ARG A 1 84 ? 5.965 -8.992 3.496 1.00 94.56 84 ARG A C 1
ATOM 671 O O . ARG A 1 84 ? 6.194 -9.490 4.593 1.00 94.56 84 ARG A O 1
ATOM 678 N N . LEU A 1 85 ? 4.727 -8.722 3.077 1.00 94.31 85 LEU A N 1
ATOM 679 C CA . LEU A 1 85 ? 3.552 -8.963 3.922 1.00 94.31 85 LEU A CA 1
ATOM 680 C C . LEU A 1 85 ? 3.425 -10.440 4.308 1.00 94.31 85 LEU A C 1
ATOM 682 O O . LEU A 1 85 ? 3.255 -10.752 5.485 1.00 94.31 85 LEU A O 1
ATOM 686 N N . LYS A 1 86 ? 3.638 -11.359 3.359 1.00 95.06 86 LYS A N 1
ATOM 687 C CA . LYS A 1 86 ? 3.659 -12.800 3.652 1.00 95.06 86 LYS A CA 1
ATOM 688 C C . LYS A 1 86 ? 4.708 -13.163 4.702 1.00 95.06 86 LYS A C 1
ATOM 690 O O . LYS A 1 86 ? 4.444 -14.006 5.551 1.00 95.06 86 LYS A O 1
ATOM 695 N N . SER A 1 87 ? 5.873 -12.518 4.667 1.00 95.50 87 SER A N 1
ATOM 696 C CA . SER A 1 87 ? 6.943 -12.742 5.643 1.00 95.50 87 SER A CA 1
ATOM 697 C C . SER A 1 87 ? 6.676 -12.106 7.011 1.00 95.50 87 SER A C 1
ATOM 699 O O . SER A 1 87 ? 7.076 -12.682 8.018 1.00 95.50 87 SER A O 1
ATOM 701 N N . GLU A 1 88 ? 6.076 -10.915 7.067 1.00 94.31 88 GLU A N 1
ATOM 702 C CA . GLU A 1 88 ? 5.917 -10.143 8.311 1.00 94.31 88 GLU A CA 1
ATOM 703 C C . GLU A 1 88 ? 4.597 -10.444 9.039 1.00 94.31 88 GLU A C 1
ATOM 705 O O . GLU A 1 88 ? 4.554 -10.428 10.268 1.00 94.31 88 GLU A O 1
ATOM 710 N N . VAL A 1 89 ? 3.516 -10.718 8.299 1.00 93.88 89 VAL A N 1
ATOM 711 C CA . VAL A 1 89 ? 2.164 -10.917 8.854 1.00 93.88 89 VAL A CA 1
ATOM 712 C C . VAL A 1 89 ? 1.489 -12.219 8.408 1.00 93.88 89 VAL A C 1
ATOM 714 O O . VAL A 1 89 ? 0.365 -12.480 8.824 1.00 93.88 89 VAL A O 1
ATOM 717 N N . GLY A 1 90 ? 2.158 -13.051 7.600 1.00 94.06 90 GLY A N 1
ATOM 718 C CA . GLY A 1 90 ? 1.669 -14.372 7.175 1.00 94.06 90 GLY A CA 1
ATOM 719 C C . GLY A 1 90 ? 0.646 -14.354 6.033 1.00 94.06 90 GLY A C 1
ATOM 720 O O . GLY A 1 90 ? 0.333 -15.403 5.473 1.00 94.06 90 GLY A O 1
ATOM 721 N N . GLU A 1 91 ? 0.157 -13.177 5.650 1.00 92.38 91 GLU A N 1
ATOM 722 C CA . GLU A 1 91 ? -0.851 -12.979 4.607 1.00 92.38 91 GLU A CA 1
ATOM 723 C C . GLU A 1 91 ? -0.3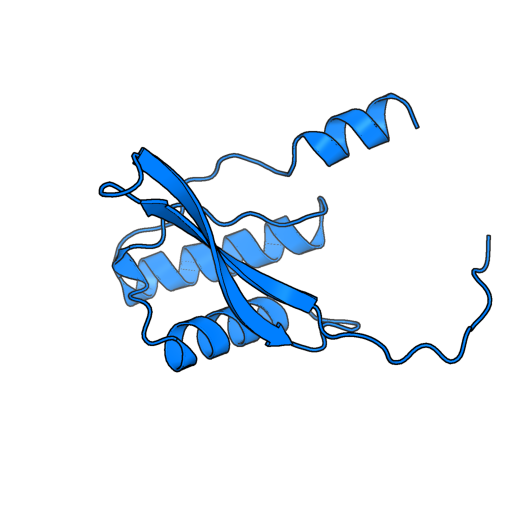25 -12.029 3.527 1.00 92.38 91 GLU A C 1
ATOM 725 O O . GLU A 1 91 ? 0.457 -11.123 3.804 1.00 92.38 91 GLU A O 1
ATOM 730 N N . GLY A 1 92 ? -0.733 -12.263 2.279 1.00 92.56 92 GLY A N 1
ATOM 731 C CA . GLY A 1 92 ? -0.347 -11.447 1.127 1.00 92.56 92 GLY A CA 1
ATOM 732 C C . GLY A 1 92 ? -1.449 -10.502 0.662 1.00 92.56 92 GLY A C 1
ATOM 733 O O . GLY A 1 92 ? -2.562 -10.497 1.182 1.00 92.56 92 GLY A O 1
ATOM 734 N N . LEU A 1 93 ? -1.147 -9.737 -0.381 1.00 92.00 93 LEU A N 1
ATOM 735 C CA . LEU A 1 93 ? -2.113 -8.875 -1.046 1.00 92.00 93 LEU A CA 1
ATOM 736 C C . LEU A 1 93 ? -3.034 -9.664 -1.975 1.00 92.00 93 LEU A C 1
ATOM 738 O O . LEU A 1 93 ? -2.618 -10.573 -2.698 1.00 92.00 93 LEU A O 1
ATOM 742 N N . VAL A 1 94 ? -4.279 -9.208 -2.069 1.00 89.94 94 VAL A N 1
ATOM 743 C CA . VAL A 1 94 ? -5.188 -9.622 -3.135 1.00 89.94 94 VAL A CA 1
ATOM 744 C C . VAL A 1 94 ? -4.757 -8.946 -4.437 1.00 89.94 94 VAL A C 1
ATOM 746 O O . VAL A 1 94 ? -4.788 -7.719 -4.574 1.00 89.94 94 VAL A O 1
ATOM 749 N N . ASN A 1 95 ? -4.359 -9.755 -5.419 1.00 85.19 95 ASN A N 1
ATOM 750 C CA . ASN A 1 9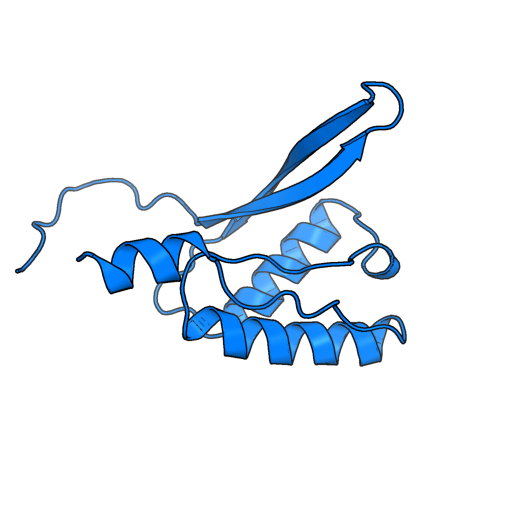5 ? -4.008 -9.269 -6.748 1.00 85.19 95 ASN A CA 1
ATOM 751 C C . ASN A 1 95 ? -5.274 -8.990 -7.570 1.00 85.19 95 ASN A C 1
ATOM 753 O O . ASN A 1 95 ? -5.899 -9.910 -8.093 1.00 85.19 95 ASN A O 1
ATOM 757 N N . VAL A 1 96 ? -5.620 -7.711 -7.713 1.00 81.06 96 VAL A N 1
ATOM 758 C CA . VAL A 1 96 ? -6.750 -7.237 -8.535 1.00 81.06 96 VAL A CA 1
ATOM 759 C C . VAL A 1 96 ? -6.326 -6.744 -9.925 1.00 81.06 96 VAL A C 1
ATOM 761 O O . VAL A 1 96 ? -7.129 -6.160 -10.648 1.00 81.06 96 VAL A O 1
ATOM 764 N N . GLY A 1 97 ? -5.068 -6.972 -10.312 1.00 75.38 97 GLY A N 1
ATOM 765 C CA . GLY A 1 97 ? -4.505 -6.500 -11.574 1.00 75.38 97 GLY A CA 1
ATOM 766 C C . GLY A 1 97 ? -4.053 -5.036 -11.546 1.00 75.38 97 GLY A C 1
ATOM 767 O O . GLY A 1 97 ? -3.978 -4.386 -10.504 1.00 75.38 97 GLY A O 1
ATOM 768 N N . THR A 1 98 ? -3.683 -4.519 -12.719 1.00 74.44 98 THR A N 1
ATOM 769 C CA . THR A 1 98 ? -3.242 -3.126 -12.896 1.00 74.44 98 THR A CA 1
ATOM 770 C C . THR A 1 98 ? -4.424 -2.183 -13.113 1.00 74.44 98 THR A C 1
ATOM 772 O O . THR A 1 98 ? -5.516 -2.616 -13.462 1.00 74.44 98 THR A O 1
ATOM 775 N N . CYS A 1 99 ? -4.202 -0.876 -12.957 1.00 72.62 99 CYS A N 1
ATOM 776 C CA . CYS A 1 99 ? -5.231 0.148 -13.140 1.00 72.62 99 CYS A CA 1
ATOM 777 C C . CYS A 1 99 ? -5.962 0.026 -14.497 1.00 72.62 99 CYS A C 1
ATOM 779 O O . CYS A 1 99 ? -5.358 0.215 -15.554 1.00 72.62 99 CYS A O 1
ATOM 781 N N . ASN A 1 100 ? -7.276 -0.228 -14.458 1.00 68.25 100 ASN A N 1
ATOM 782 C CA . ASN A 1 100 ? -8.124 -0.355 -15.652 1.00 68.25 100 ASN A CA 1
ATOM 783 C C . ASN A 1 100 ? -8.154 0.924 -16.498 1.00 68.25 100 ASN A C 1
ATOM 785 O O . ASN A 1 100 ? -8.286 0.847 -17.716 1.00 68.25 100 ASN A O 1
ATOM 789 N N . LEU A 1 101 ? -7.976 2.097 -15.876 1.00 71.44 101 LEU A N 1
ATOM 790 C CA . LEU A 1 101 ? -7.917 3.365 -16.604 1.00 71.44 101 LEU A CA 1
ATOM 791 C C . LEU A 1 101 ? -6.734 3.401 -17.576 1.00 71.44 101 LEU A C 1
ATOM 793 O O . LEU A 1 101 ? -6.882 3.887 -18.690 1.00 71.44 101 LEU A O 1
ATOM 797 N N . HIS A 1 102 ? -5.590 2.823 -17.196 1.00 68.62 102 HIS A N 1
ATOM 798 C CA . HIS A 1 102 ? -4.436 2.730 -18.092 1.00 68.62 102 HIS A CA 1
ATOM 799 C C . HIS A 1 102 ? -4.707 1.806 -19.280 1.00 68.62 102 HIS A C 1
ATOM 801 O O . HIS A 1 102 ? -4.229 2.074 -20.375 1.00 68.62 102 HIS A O 1
ATOM 807 N N . ILE A 1 103 ? -5.482 0.734 -19.086 1.00 68.69 103 ILE A N 1
ATOM 808 C CA . ILE A 1 103 ? -5.873 -0.167 -20.179 1.00 68.69 103 ILE A CA 1
ATOM 809 C C . ILE A 1 103 ? -6.739 0.592 -21.186 1.00 68.69 103 ILE A C 1
ATOM 811 O O . ILE A 1 103 ? -6.463 0.542 -22.379 1.00 68.69 103 ILE A O 1
ATOM 815 N N . VAL A 1 104 ? -7.740 1.337 -20.707 1.00 73.94 104 VAL A N 1
ATOM 816 C CA . VAL A 1 104 ? -8.618 2.147 -21.565 1.00 73.94 104 VAL A CA 1
ATOM 817 C C . VAL A 1 104 ? -7.825 3.242 -22.278 1.00 73.94 104 VAL A C 1
ATOM 819 O O . VAL A 1 104 ? -7.937 3.377 -23.490 1.00 73.94 104 VAL A O 1
ATOM 822 N N . HIS A 1 105 ? -6.982 3.984 -21.558 1.00 72.38 105 HIS A N 1
ATOM 823 C CA . HIS A 1 105 ? -6.188 5.062 -22.149 1.00 72.38 105 HIS A CA 1
ATOM 824 C C . HIS A 1 105 ? -5.224 4.546 -23.227 1.00 72.38 105 HIS A C 1
ATOM 826 O O . HIS A 1 105 ? -5.097 5.166 -24.273 1.00 72.38 105 HIS A O 1
ATOM 832 N N . ASN A 1 106 ? -4.605 3.380 -23.012 1.00 65.94 106 ASN A N 1
ATOM 833 C CA . ASN A 1 106 ? -3.710 2.767 -23.997 1.00 65.94 106 ASN A CA 1
ATOM 834 C C . ASN A 1 106 ? -4.450 2.107 -25.174 1.00 65.94 106 ASN A C 1
ATOM 836 O O . ASN A 1 106 ? -3.838 1.892 -26.213 1.00 65.94 106 ASN A O 1
ATOM 840 N N . ALA A 1 107 ? -5.723 1.732 -25.019 1.00 74.31 107 ALA A N 1
ATOM 841 C CA . ALA A 1 107 ? -6.505 1.087 -26.078 1.00 74.31 107 ALA A CA 1
ATOM 842 C C . ALA A 1 107 ? -7.051 2.082 -27.115 1.00 74.31 107 ALA A C 1
ATOM 844 O O . ALA A 1 107 ? -7.303 1.695 -28.253 1.00 74.31 107 ALA A O 1
ATOM 845 N N . PHE A 1 108 ? -7.245 3.340 -26.715 1.00 73.31 108 PHE A N 1
ATOM 846 C CA . PHE A 1 108 ? -7.828 4.395 -27.551 1.00 73.31 108 PHE A CA 1
ATOM 847 C C . PHE A 1 108 ? -6.884 5.595 -27.765 1.00 73.31 108 PHE A C 1
ATOM 849 O O . PHE A 1 108 ? -7.338 6.629 -28.255 1.00 73.31 108 PHE A O 1
ATOM 856 N N . GLY A 1 109 ? -5.616 5.473 -27.354 1.00 55.94 109 GLY A N 1
ATOM 857 C CA . GLY A 1 109 ? -4.578 6.507 -27.454 1.00 55.94 109 GLY A CA 1
ATOM 858 C C . GLY A 1 109 ? -3.779 6.460 -28.747 1.00 55.94 109 GLY A C 1
ATOM 859 O O . GLY A 1 109 ? -3.544 5.342 -29.257 1.00 55.94 109 GLY A O 1
#

Organism: Araneus ventricosus (NCBI:txid182803)

Radius of gyration: 15.8 Å; chains: 1; bounding box: 36×40×41 Å

Sequence (109 aa):
MCRSLRNESVDPDPIHVRFWNCELNEIQQSYVGSEMLFHATASDIDSAIMTCMKKANLPLKKLLIFRSEGPNVNKAVFKIFDHRLKSEVGEGLVNVGTCNLHIVHNAFG